Protein AF-A0A953IKS4-F1 (afdb_monomer_lite)

Radius of gyration: 16.36 Å; chains: 1; bounding box: 32×50×38 Å

Structure (mmCIF, N/CA/C/O backbone):
data_AF-A0A953IKS4-F1
#
_entry.id   AF-A0A953IKS4-F1
#
loop_
_atom_site.group_PDB
_atom_site.id
_atom_site.type_symbol
_atom_site.label_atom_id
_atom_site.label_alt_id
_atom_site.label_comp_id
_atom_site.label_asym_id
_atom_site.label_entity_id
_atom_site.label_seq_id
_atom_site.pdbx_PDB_ins_code
_atom_site.Cartn_x
_atom_site.Cartn_y
_atom_site.Cartn_z
_atom_site.occupancy
_atom_site.B_iso_or_equiv
_atom_site.auth_seq_id
_atom_site.auth_comp_id
_atom_site.auth_asym_id
_atom_site.auth_atom_id
_atom_site.pdbx_PDB_model_num
ATOM 1 N N . MET A 1 1 ? 6.068 -28.575 -30.759 1.00 33.19 1 MET A N 1
ATOM 2 C CA . MET A 1 1 ? 5.818 -28.552 -29.303 1.00 33.19 1 MET A CA 1
ATOM 3 C C . MET A 1 1 ? 6.715 -27.467 -28.725 1.00 33.19 1 MET A C 1
ATOM 5 O O . MET A 1 1 ? 7.905 -27.697 -28.574 1.00 33.19 1 MET A O 1
ATOM 9 N N . ALA A 1 2 ? 6.199 -26.244 -28.587 1.00 29.66 2 ALA A N 1
ATOM 10 C CA . ALA A 1 2 ? 6.971 -25.124 -28.053 1.00 29.66 2 ALA A CA 1
ATOM 11 C C . ALA A 1 2 ? 6.963 -25.224 -26.525 1.00 29.66 2 ALA A C 1
ATOM 13 O O . ALA A 1 2 ? 5.898 -25.232 -25.912 1.00 29.66 2 ALA A O 1
ATOM 14 N N . ILE A 1 3 ? 8.142 -25.364 -25.930 1.00 40.25 3 ILE A N 1
ATOM 15 C CA . ILE A 1 3 ? 8.323 -25.361 -24.481 1.00 40.25 3 ILE A CA 1
ATOM 16 C C . ILE A 1 3 ? 8.478 -23.885 -24.107 1.00 40.25 3 ILE A C 1
ATOM 18 O O . ILE A 1 3 ? 9.549 -23.308 -24.276 1.00 40.25 3 ILE A O 1
ATOM 22 N N . GLY A 1 4 ? 7.368 -23.243 -23.740 1.00 41.06 4 GLY A N 1
ATOM 23 C CA . GLY A 1 4 ? 7.342 -21.832 -23.365 1.00 41.06 4 GLY A CA 1
ATOM 24 C C . GLY A 1 4 ? 7.993 -21.639 -22.002 1.00 41.06 4 GLY A C 1
ATOM 25 O O . GLY A 1 4 ? 7.451 -22.072 -20.989 1.00 41.06 4 GLY A O 1
ATOM 26 N N . ILE A 1 5 ? 9.161 -21.007 -21.978 1.00 46.84 5 ILE A N 1
ATOM 27 C CA . ILE A 1 5 ? 9.781 -20.527 -20.746 1.00 46.84 5 ILE A CA 1
ATOM 28 C C . ILE A 1 5 ? 9.147 -19.157 -20.481 1.00 46.84 5 ILE A C 1
ATOM 30 O O . ILE A 1 5 ? 9.546 -18.172 -21.095 1.00 46.84 5 ILE A O 1
ATOM 34 N N . SER A 1 6 ? 8.102 -19.123 -19.647 1.00 46.66 6 SER A N 1
ATOM 35 C CA . SER A 1 6 ? 7.464 -17.878 -19.193 1.00 46.66 6 SER A CA 1
ATOM 36 C C . SER A 1 6 ? 8.460 -17.123 -18.313 1.00 46.66 6 SER A C 1
ATOM 38 O O . SER A 1 6 ? 8.943 -17.650 -17.304 1.00 46.66 6 SER A O 1
ATOM 40 N N . SER A 1 7 ? 8.840 -15.919 -18.731 1.00 37.97 7 SER A N 1
ATOM 41 C CA . SER A 1 7 ? 9.764 -15.073 -17.978 1.00 37.97 7 SER A CA 1
ATOM 42 C C . SER A 1 7 ? 9.104 -14.648 -16.666 1.00 37.97 7 SER A C 1
ATOM 44 O O . SER A 1 7 ? 7.927 -14.306 -16.626 1.00 37.97 7 SER A O 1
ATOM 46 N N . ARG A 1 8 ? 9.868 -14.633 -15.569 1.00 51.50 8 ARG A N 1
ATOM 47 C CA . ARG A 1 8 ? 9.391 -14.355 -14.197 1.00 51.50 8 ARG A CA 1
ATOM 48 C C . ARG A 1 8 ? 8.562 -13.065 -14.053 1.00 51.50 8 ARG A C 1
ATOM 50 O O . ARG A 1 8 ? 7.775 -12.938 -13.117 1.00 51.50 8 ARG A O 1
ATOM 57 N N . GLU A 1 9 ? 8.746 -12.115 -14.961 1.00 55.28 9 GLU A N 1
ATOM 58 C CA . GLU A 1 9 ? 7.999 -10.858 -15.034 1.00 55.28 9 GLU A CA 1
ATOM 59 C C . GLU A 1 9 ? 6.545 -11.041 -15.502 1.00 55.28 9 GLU A C 1
ATOM 61 O O . GLU A 1 9 ? 5.670 -10.357 -14.975 1.00 55.28 9 GLU A O 1
ATOM 66 N N . GLU A 1 10 ? 6.249 -11.995 -16.395 1.00 56.84 10 GLU A N 1
ATOM 67 C CA . GLU A 1 10 ? 4.871 -12.302 -16.823 1.00 56.84 10 GLU A CA 1
ATOM 68 C C . GLU A 1 10 ? 4.060 -12.933 -15.683 1.00 56.84 10 GLU A C 1
ATOM 70 O O . GLU A 1 10 ? 2.947 -12.491 -15.387 1.00 56.84 10 GLU A O 1
ATOM 75 N N . GLU A 1 11 ? 4.651 -13.889 -14.962 1.00 57.00 11 GLU A N 1
ATOM 76 C CA . GLU A 1 11 ? 4.039 -14.512 -13.776 1.00 57.00 11 GLU A CA 1
ATOM 77 C C . GLU A 1 11 ? 3.829 -13.494 -12.639 1.00 57.00 11 GLU A C 1
ATOM 79 O O . GLU A 1 11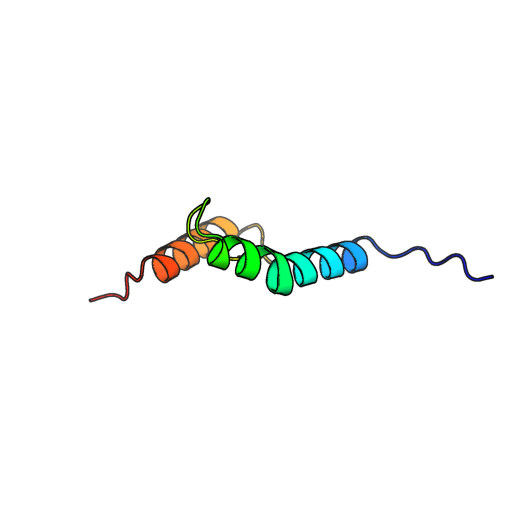 ? 2.805 -13.500 -11.942 1.00 57.00 11 GLU A O 1
ATOM 84 N N . SER A 1 12 ? 4.787 -12.572 -12.474 1.00 58.44 12 SER A N 1
ATOM 85 C CA . SER A 1 12 ? 4.677 -11.469 -11.513 1.00 58.44 12 SER A CA 1
ATOM 86 C C . SER A 1 12 ? 3.541 -10.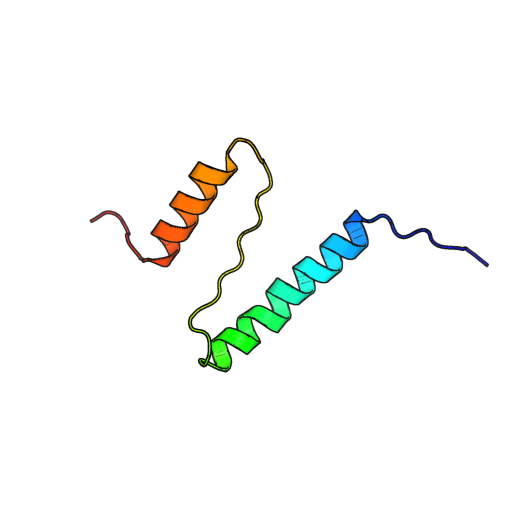519 -11.901 1.00 58.44 12 SER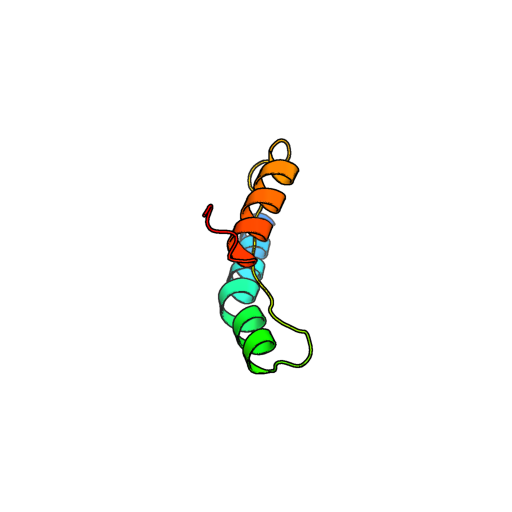 A C 1
ATOM 88 O O . SER A 1 12 ? 2.743 -10.138 -11.044 1.00 58.44 12 SER A O 1
ATOM 90 N N . GLY A 1 13 ? 3.401 -10.197 -13.190 1.00 63.69 13 GLY A N 1
ATOM 91 C CA . GLY A 1 13 ? 2.319 -9.365 -13.716 1.00 63.69 13 GLY A CA 1
ATOM 92 C C . GLY A 1 13 ? 0.935 -9.990 -13.525 1.00 63.69 13 GLY A C 1
ATOM 93 O O . GLY A 1 13 ? 0.016 -9.309 -13.063 1.00 63.69 13 GLY A O 1
ATOM 94 N N . ALA A 1 14 ? 0.788 -11.289 -13.795 1.00 66.62 14 ALA A N 1
ATOM 95 C CA . ALA A 1 14 ? -0.466 -12.020 -13.595 1.00 66.62 14 ALA A CA 1
ATOM 96 C C . ALA A 1 14 ? -0.881 -12.073 -12.112 1.00 66.62 14 ALA A C 1
ATOM 98 O O . ALA A 1 14 ? -2.050 -11.853 -11.768 1.00 66.62 14 ALA A O 1
ATOM 99 N N . SER A 1 15 ? 0.086 -12.285 -11.215 1.00 67.56 15 SER A N 1
ATOM 100 C CA . SER A 1 15 ? -0.143 -12.296 -9.764 1.00 67.56 15 SER A CA 1
ATOM 101 C C . SER A 1 15 ? -0.537 -10.910 -9.238 1.00 67.56 15 SER A C 1
ATOM 103 O O . SER A 1 15 ? -1.498 -10.777 -8.476 1.00 67.56 15 SER A O 1
ATOM 105 N N . VAL A 1 16 ? 0.142 -9.854 -9.702 1.00 73.06 16 VAL A N 1
ATOM 106 C CA . VAL A 1 16 ? -0.174 -8.456 -9.362 1.00 73.06 16 VAL A CA 1
ATOM 107 C C . VAL A 1 16 ? -1.560 -8.055 -9.874 1.00 73.06 16 VAL A C 1
ATOM 109 O O . VAL A 1 16 ? -2.343 -7.447 -9.138 1.00 73.06 16 VAL A O 1
ATOM 112 N N . ALA A 1 17 ? -1.900 -8.422 -11.111 1.00 75.50 17 ALA A N 1
ATOM 113 C CA . ALA A 1 17 ? -3.209 -8.150 -11.699 1.00 75.50 17 ALA A CA 1
ATOM 114 C C . ALA A 1 17 ? -4.341 -8.838 -10.918 1.00 75.50 17 ALA A C 1
ATOM 116 O O . ALA A 1 17 ? -5.387 -8.230 -10.663 1.00 75.50 17 ALA A O 1
ATOM 117 N N . THR A 1 18 ? -4.116 -10.075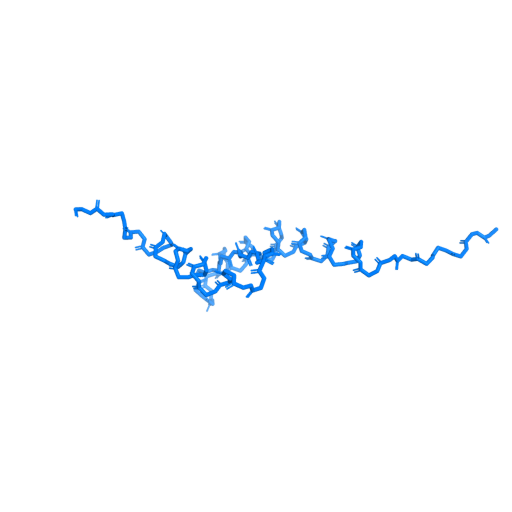 -10.472 1.00 74.69 18 THR A N 1
ATOM 118 C CA . THR A 1 18 ? -5.079 -10.840 -9.666 1.00 74.69 18 THR A CA 1
ATOM 119 C C . THR A 1 18 ? -5.275 -10.220 -8.282 1.00 74.69 18 THR A C 1
ATOM 121 O O . THR A 1 18 ? -6.413 -10.030 -7.841 1.00 74.69 18 THR A O 1
ATOM 124 N N . ALA A 1 19 ? -4.189 -9.817 -7.614 1.00 73.12 19 ALA A N 1
ATOM 125 C CA . ALA A 1 19 ? -4.263 -9.160 -6.311 1.00 73.12 19 ALA A CA 1
ATOM 126 C C . ALA A 1 19 ? -5.048 -7.835 -6.374 1.00 73.12 19 ALA A C 1
ATOM 128 O O . ALA A 1 19 ? -5.913 -7.586 -5.528 1.00 73.12 19 ALA A O 1
ATOM 129 N N . ARG A 1 20 ? -4.798 -7.015 -7.408 1.00 76.31 20 ARG A N 1
ATOM 130 C CA . ARG A 1 20 ? -5.486 -5.730 -7.636 1.00 76.31 20 ARG A CA 1
ATOM 131 C C . ARG A 1 20 ? -6.978 -5.892 -7.927 1.00 76.31 20 ARG A C 1
ATOM 133 O O . ARG A 1 20 ? -7.787 -5.153 -7.374 1.00 76.31 20 ARG A O 1
ATOM 140 N N . SER A 1 21 ? -7.334 -6.819 -8.813 1.00 81.12 21 SER A N 1
ATOM 141 C CA . SER A 1 21 ? -8.702 -6.941 -9.338 1.00 81.12 21 SER A CA 1
ATOM 142 C C . SER A 1 21 ? -9.617 -7.809 -8.478 1.00 81.12 21 SER A C 1
ATOM 144 O O . SER A 1 21 ? -10.819 -7.559 -8.422 1.00 81.12 21 SER A O 1
ATOM 146 N N . THR A 1 22 ? -9.062 -8.818 -7.803 1.00 81.69 22 THR A N 1
ATOM 147 C CA . THR A 1 22 ? -9.860 -9.864 -7.153 1.00 81.69 22 THR A CA 1
ATOM 148 C C . THR A 1 22 ? -9.700 -9.834 -5.640 1.00 81.69 22 THR A C 1
ATOM 150 O O . THR A 1 22 ? -10.686 -9.678 -4.920 1.00 81.69 22 THR A O 1
ATOM 153 N N . TRP A 1 23 ? -8.472 -9.950 -5.131 1.00 83.81 23 TRP A N 1
ATOM 154 C CA . TRP A 1 23 ? -8.257 -10.179 -3.699 1.00 83.81 23 TRP A CA 1
ATOM 155 C C . TRP A 1 23 ? -8.579 -8.951 -2.857 1.00 83.81 23 TRP A C 1
ATOM 157 O O . TRP A 1 23 ? -9.315 -9.056 -1.881 1.00 83.81 23 TRP A O 1
ATOM 167 N N . ILE A 1 24 ? -8.083 -7.777 -3.246 1.00 84.81 24 ILE A N 1
ATOM 168 C CA . ILE A 1 24 ? -8.280 -6.556 -2.455 1.00 84.81 24 ILE A CA 1
ATOM 169 C C . ILE A 1 24 ? -9.759 -6.165 -2.368 1.00 84.81 24 ILE A C 1
ATOM 171 O O . ILE A 1 24 ? -10.239 -5.942 -1.253 1.00 84.81 24 ILE A O 1
ATOM 175 N N . PRO A 1 25 ? -10.532 -6.139 -3.472 1.00 86.12 25 PRO A N 1
ATOM 176 C CA . PRO A 1 25 ? -11.968 -5.897 -3.380 1.00 86.12 25 PRO A CA 1
ATOM 177 C C . PRO A 1 25 ? -12.702 -6.953 -2.546 1.00 86.12 25 PRO A C 1
ATOM 179 O O . PRO A 1 25 ? -13.625 -6.603 -1.812 1.00 86.12 25 PRO A O 1
ATOM 182 N N . ALA A 1 26 ? -12.302 -8.227 -2.625 1.00 85.75 26 ALA A N 1
ATOM 183 C CA . ALA A 1 26 ? -12.913 -9.298 -1.840 1.00 85.75 26 ALA A CA 1
ATOM 184 C C . ALA A 1 26 ? -12.650 -9.137 -0.334 1.00 85.75 26 ALA A C 1
ATOM 186 O O . ALA A 1 26 ? -13.591 -9.185 0.456 1.00 85.75 26 ALA A O 1
ATOM 187 N N . VAL A 1 27 ? -11.403 -8.870 0.066 1.00 86.50 27 VAL A N 1
ATOM 188 C CA . VAL A 1 27 ? -11.026 -8.644 1.473 1.00 86.50 27 VAL A CA 1
ATOM 189 C C . VAL A 1 27 ? -11.710 -7.392 2.027 1.00 86.50 27 VAL A C 1
ATOM 191 O O . VAL A 1 27 ? -12.262 -7.427 3.127 1.00 86.50 27 VAL A O 1
ATOM 194 N N . ASN A 1 28 ? -11.763 -6.315 1.239 1.00 87.00 28 ASN A N 1
ATOM 195 C CA . ASN A 1 28 ? -12.452 -5.084 1.628 1.00 87.00 28 ASN A CA 1
ATOM 196 C C . ASN A 1 28 ? -13.965 -5.280 1.794 1.00 87.00 28 ASN A C 1
ATOM 198 O O . ASN A 1 28 ? -14.554 -4.679 2.688 1.00 87.00 28 ASN A O 1
ATOM 202 N 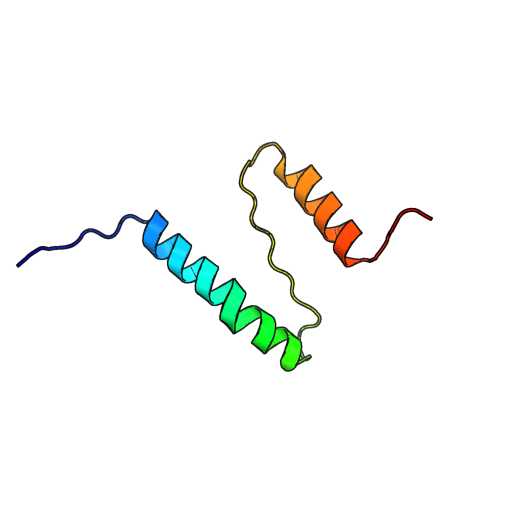N . ARG A 1 29 ? -14.597 -6.124 0.965 1.00 85.06 29 ARG A N 1
ATOM 203 C CA . ARG A 1 29 ? -16.016 -6.492 1.119 1.00 85.06 29 ARG A CA 1
ATOM 204 C C . ARG A 1 29 ? -16.264 -7.402 2.318 1.00 85.06 29 ARG A C 1
ATOM 206 O O . ARG A 1 29 ? -17.312 -7.286 2.939 1.00 85.06 29 ARG A O 1
ATOM 213 N N . LEU A 1 30 ? -15.322 -8.290 2.634 1.00 90.44 30 LEU A N 1
ATOM 214 C CA . LEU A 1 30 ? -15.430 -9.198 3.775 1.00 90.44 30 LEU A CA 1
ATOM 215 C C . LEU A 1 30 ? -15.346 -8.448 5.115 1.00 90.44 30 LEU A C 1
ATOM 217 O O . LEU A 1 30 ? -15.980 -8.853 6.083 1.00 90.44 30 LEU A O 1
ATOM 221 N N . GLY A 1 31 ? -14.566 -7.365 5.189 1.00 83.62 31 GLY A N 1
ATOM 222 C CA . GLY A 1 31 ? -14.534 -6.459 6.346 1.00 83.62 31 GLY A CA 1
ATOM 223 C C . GLY A 1 31 ? -13.862 -7.013 7.611 1.00 83.62 31 GLY A C 1
ATOM 224 O O . GLY A 1 31 ? -13.735 -6.293 8.596 1.00 83.62 31 GLY A O 1
ATOM 225 N N . MET A 1 32 ? -13.384 -8.260 7.592 1.00 83.69 32 MET A N 1
ATOM 226 C CA . MET A 1 32 ? -12.780 -8.934 8.752 1.00 83.69 32 MET A CA 1
ATOM 227 C C . MET A 1 32 ? -11.332 -8.507 9.045 1.00 83.69 32 MET A C 1
ATOM 229 O O . MET A 1 32 ? -10.867 -8.664 10.169 1.00 83.69 32 MET A O 1
ATOM 233 N N . PHE A 1 33 ? -10.615 -7.968 8.053 1.00 81.75 33 PHE A N 1
ATOM 234 C CA . PHE A 1 33 ? -9.173 -7.674 8.139 1.00 81.75 33 PHE A CA 1
ATOM 235 C C . PHE A 1 33 ? -8.839 -6.185 7.949 1.00 81.75 33 PHE A C 1
ATOM 237 O O . PHE A 1 33 ? -7.699 -5.835 7.639 1.00 81.75 33 PHE A O 1
ATOM 244 N N . GLY A 1 34 ? -9.830 -5.303 8.107 1.00 84.06 34 GLY A N 1
ATOM 245 C CA . GLY A 1 34 ? -9.688 -3.871 7.838 1.00 84.06 34 GLY A CA 1
ATOM 246 C C . GLY A 1 34 ? -9.679 -3.525 6.344 1.00 84.06 34 GLY A C 1
ATOM 247 O O . GLY A 1 34 ? -10.075 -4.331 5.503 1.00 84.06 34 GLY A O 1
ATOM 248 N N . ARG A 1 35 ? -9.252 -2.297 6.011 1.00 84.44 35 ARG A N 1
ATOM 249 C CA . ARG A 1 35 ? -9.169 -1.809 4.623 1.00 84.44 35 ARG A CA 1
ATOM 250 C C . ARG A 1 35 ? -7.785 -2.061 4.040 1.00 84.44 35 ARG A C 1
ATOM 252 O O . ARG A 1 35 ? -6.792 -1.549 4.546 1.00 84.44 35 ARG A O 1
ATOM 259 N N . TRP A 1 36 ? -7.753 -2.814 2.954 1.00 88.12 36 TRP A N 1
ATOM 260 C CA . TRP A 1 36 ? -6.570 -3.135 2.174 1.00 88.12 36 TRP A CA 1
ATOM 261 C C . TRP A 1 36 ? -6.465 -2.209 0.964 1.00 88.12 36 TRP A C 1
ATOM 263 O O . TRP A 1 36 ? -7.460 -1.897 0.303 1.00 88.12 36 TRP A O 1
ATOM 273 N N . ALA A 1 37 ? -5.237 -1.797 0.665 1.00 86.00 37 ALA A N 1
ATOM 274 C CA . ALA A 1 37 ? -4.894 -0.947 -0.465 1.00 86.00 37 ALA A CA 1
ATOM 275 C C . ALA A 1 37 ? -3.645 -1.506 -1.161 1.00 86.00 37 ALA A C 1
ATOM 277 O O . ALA A 1 37 ? -2.780 -2.088 -0.507 1.00 86.00 37 ALA A O 1
ATOM 278 N N . PHE A 1 38 ? -3.563 -1.357 -2.485 1.00 85.62 38 PHE A N 1
ATOM 279 C CA . PHE A 1 38 ? -2.428 -1.840 -3.273 1.00 85.62 38 PHE A CA 1
ATOM 280 C C . PHE A 1 38 ? -1.465 -0.706 -3.605 1.00 85.62 38 PHE A C 1
ATOM 282 O O . PHE A 1 38 ? -1.873 0.275 -4.228 1.00 85.62 38 PHE A O 1
ATOM 289 N N . PHE A 1 39 ? -0.181 -0.891 -3.308 1.00 87.50 39 PHE A N 1
ATOM 290 C CA . PHE A 1 39 ? 0.876 0.021 -3.732 1.00 87.50 39 PHE A CA 1
ATOM 291 C C . PHE A 1 39 ? 2.037 -0.758 -4.351 1.00 87.50 39 PHE A C 1
ATOM 293 O O . PHE A 1 39 ? 2.524 -1.715 -3.756 1.00 87.50 39 PHE A O 1
ATOM 300 N N . GLU A 1 40 ? 2.458 -0.361 -5.551 1.00 85.25 40 GLU A N 1
ATOM 301 C CA . GLU A 1 40 ? 3.584 -0.969 -6.265 1.00 85.25 40 GLU A CA 1
ATOM 302 C C . GLU A 1 40 ? 4.741 0.018 -6.307 1.00 85.25 40 GLU A C 1
ATOM 304 O O . GLU A 1 40 ? 4.587 1.126 -6.819 1.00 85.25 40 GLU A O 1
ATOM 309 N N . ILE A 1 41 ? 5.890 -0.400 -5.786 1.00 85.56 41 ILE A N 1
ATOM 310 C CA . ILE A 1 41 ? 7.114 0.396 -5.786 1.00 85.56 41 ILE A CA 1
ATOM 311 C C . ILE A 1 41 ? 7.881 0.074 -7.062 1.00 85.56 41 ILE A C 1
ATOM 313 O O . ILE A 1 41 ? 8.256 -1.076 -7.288 1.00 85.56 41 ILE A O 1
ATOM 317 N N . ARG A 1 42 ? 8.108 1.094 -7.890 1.00 80.94 42 ARG A N 1
ATOM 318 C CA . ARG A 1 42 ? 8.868 0.957 -9.142 1.00 80.94 42 ARG A CA 1
ATOM 319 C C . ARG A 1 42 ? 10.344 1.280 -8.971 1.00 80.94 42 ARG A C 1
ATOM 321 O O . ARG A 1 42 ? 11.167 0.694 -9.664 1.00 80.94 42 ARG A O 1
ATOM 328 N N . ASP A 1 43 ? 10.663 2.185 -8.050 1.00 82.62 43 ASP A N 1
ATOM 329 C CA . ASP A 1 43 ? 12.033 2.577 -7.752 1.00 82.62 43 ASP A CA 1
ATOM 330 C C . ASP A 1 43 ? 12.375 2.270 -6.280 1.00 82.62 43 ASP A C 1
ATOM 332 O O . ASP A 1 43 ? 11.708 2.751 -5.356 1.00 82.62 43 ASP A O 1
ATOM 336 N N . PRO A 1 44 ? 13.398 1.436 -6.023 1.00 84.12 44 PRO A N 1
ATOM 337 C CA . PRO A 1 44 ? 13.740 1.029 -4.665 1.00 84.12 44 PRO A CA 1
ATOM 338 C C . PRO A 1 44 ? 14.358 2.165 -3.839 1.00 84.12 44 PRO A C 1
ATOM 340 O O . PRO A 1 44 ? 14.316 2.105 -2.609 1.00 84.12 44 PRO A O 1
ATOM 343 N N . TRP A 1 45 ? 14.903 3.205 -4.476 1.00 87.81 45 TRP A N 1
ATOM 344 C CA . TRP A 1 45 ? 15.578 4.312 -3.800 1.00 87.81 45 TRP A CA 1
ATOM 345 C C . TRP A 1 45 ? 14.584 5.358 -3.286 1.00 87.81 45 TRP A C 1
ATOM 347 O O . TRP A 1 45 ? 14.799 5.941 -2.222 1.00 87.81 45 TRP A O 1
ATOM 357 N N . THR A 1 46 ? 13.464 5.565 -3.983 1.00 88.62 46 THR A N 1
ATOM 358 C CA . THR A 1 46 ? 12.380 6.474 -3.563 1.00 88.62 46 THR A CA 1
ATOM 359 C C . THR A 1 46 ? 11.281 5.793 -2.748 1.00 88.62 46 THR A C 1
ATOM 361 O O . THR A 1 46 ? 10.451 6.488 -2.154 1.00 88.62 46 THR A O 1
ATOM 364 N N . CYS A 1 47 ? 11.312 4.461 -2.644 1.00 90.00 47 CYS A N 1
ATOM 365 C CA . CYS A 1 47 ? 10.348 3.612 -1.940 1.00 90.00 47 CYS A CA 1
ATOM 366 C C . CYS A 1 47 ? 9.805 4.213 -0.631 1.00 90.00 47 CYS A C 1
ATOM 368 O O . CYS A 1 47 ? 8.595 4.352 -0.452 1.00 90.00 47 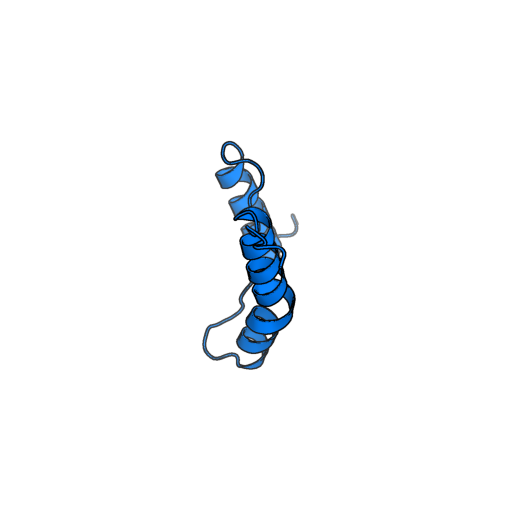CYS A O 1
ATOM 370 N N . GLN A 1 48 ? 10.685 4.629 0.286 1.00 89.94 48 GLN A N 1
ATOM 371 C CA . GLN A 1 48 ? 10.269 5.137 1.598 1.00 89.94 48 GLN A CA 1
ATOM 372 C C . GLN A 1 48 ? 9.404 6.402 1.493 1.00 89.94 48 GLN A C 1
ATOM 374 O O . GLN A 1 48 ? 8.431 6.564 2.238 1.00 89.94 48 GLN A O 1
ATOM 379 N N . LYS A 1 49 ? 9.769 7.314 0.587 1.00 90.75 49 LYS A N 1
ATOM 380 C CA . LYS A 1 49 ? 9.038 8.562 0.359 1.00 90.75 49 LYS A CA 1
ATOM 381 C C . LYS A 1 49 ? 7.677 8.263 -0.258 1.00 90.75 49 LYS A C 1
ATOM 383 O O . LYS A 1 49 ? 6.670 8.786 0.215 1.00 90.75 49 LYS A O 1
ATOM 388 N N . GLU A 1 50 ? 7.658 7.391 -1.256 1.00 91.12 50 GLU A N 1
ATOM 389 C CA . GLU A 1 50 ? 6.449 7.004 -1.977 1.00 91.12 50 GLU A CA 1
ATOM 390 C C . GLU A 1 50 ? 5.433 6.303 -1.071 1.00 91.12 50 GLU A C 1
ATOM 392 O O . GLU A 1 50 ? 4.271 6.704 -1.023 1.00 91.12 50 GLU A O 1
ATOM 397 N N . VAL A 1 51 ? 5.876 5.331 -0.266 1.00 90.94 51 VAL A N 1
ATOM 398 C CA . VAL A 1 51 ? 5.009 4.635 0.698 1.00 90.94 51 VAL A CA 1
ATOM 399 C C . VAL A 1 51 ? 4.429 5.618 1.714 1.00 90.94 51 VAL A C 1
ATOM 401 O O . VAL A 1 51 ? 3.237 5.567 2.011 1.00 90.94 51 VAL A O 1
ATOM 404 N N . ARG A 1 52 ? 5.236 6.553 2.234 1.00 91.69 52 ARG A N 1
ATOM 405 C CA . ARG A 1 52 ? 4.758 7.554 3.200 1.00 91.69 52 ARG A CA 1
ATOM 406 C C . ARG A 1 52 ? 3.698 8.473 2.591 1.00 91.69 52 ARG A C 1
ATOM 408 O O . ARG A 1 52 ? 2.679 8.721 3.231 1.00 91.69 52 ARG A O 1
ATOM 415 N N . GLN A 1 53 ? 3.927 8.956 1.370 1.00 91.75 53 GLN A N 1
ATOM 416 C CA . GLN A 1 53 ? 2.957 9.777 0.640 1.00 91.75 53 GLN A CA 1
ATOM 417 C C . GLN A 1 53 ? 1.663 9.002 0.377 1.00 91.75 53 GLN A C 1
ATOM 419 O O . GLN A 1 53 ? 0.573 9.525 0.605 1.00 91.75 53 GLN A O 1
ATOM 424 N N . TYR A 1 54 ? 1.780 7.739 -0.034 1.00 91.25 54 TYR A N 1
ATOM 425 C CA . TYR A 1 54 ? 0.635 6.875 -0.286 1.00 91.25 54 TYR A CA 1
ATOM 426 C C . TYR A 1 54 ? -0.196 6.630 0.981 1.00 91.25 54 TYR A C 1
ATOM 428 O O . TYR A 1 54 ? -1.413 6.796 0.965 1.00 91.25 54 TYR A O 1
ATOM 436 N N . VAL A 1 55 ? 0.448 6.317 2.109 1.00 91.19 55 VAL A N 1
ATOM 437 C CA . VAL A 1 55 ? -0.240 6.122 3.395 1.00 91.19 55 VAL A CA 1
ATOM 438 C C . VAL A 1 55 ? -0.913 7.409 3.882 1.00 91.19 55 VAL A C 1
ATOM 440 O O . VAL A 1 55 ? -2.033 7.344 4.381 1.00 91.19 55 VAL A O 1
ATOM 443 N N . SER A 1 56 ? -0.279 8.575 3.722 1.00 92.38 56 SER A N 1
ATOM 444 C CA . SER A 1 56 ? -0.895 9.861 4.089 1.00 92.38 56 SER A CA 1
ATOM 445 C C . SER A 1 56 ? -2.130 10.164 3.226 1.00 92.38 56 SER A C 1
ATOM 447 O O . SER A 1 56 ? -3.184 10.514 3.758 1.00 92.38 56 SER A O 1
ATOM 449 N N . SER A 1 57 ? -2.060 9.882 1.919 1.00 89.62 57 SER A N 1
ATOM 450 C CA . SER A 1 57 ? -3.215 9.958 1.011 1.00 89.62 57 SER A CA 1
ATOM 451 C C . SER A 1 57 ? -4.369 9.045 1.456 1.00 89.62 57 SER A C 1
ATOM 453 O O . SER A 1 57 ? -5.512 9.490 1.556 1.00 89.62 57 SER A O 1
ATOM 455 N N . LEU A 1 58 ? -4.081 7.792 1.835 1.00 87.75 58 LEU A N 1
ATOM 456 C CA . LEU A 1 58 ? -5.096 6.856 2.346 1.00 87.75 58 LEU A CA 1
ATOM 457 C C . LEU A 1 58 ? -5.747 7.309 3.658 1.00 87.75 58 LEU A C 1
ATOM 459 O O . LEU A 1 58 ? -6.897 6.960 3.931 1.00 87.75 58 LEU A O 1
ATOM 463 N N . ARG A 1 59 ? -5.014 8.055 4.487 1.00 86.81 59 ARG A N 1
ATOM 464 C CA . ARG A 1 59 ? -5.514 8.592 5.759 1.00 86.81 59 ARG A CA 1
ATOM 465 C C . ARG A 1 59 ? -6.445 9.789 5.563 1.00 86.81 59 ARG A C 1
ATOM 467 O O . ARG A 1 59 ? -7.087 10.193 6.528 1.00 86.81 59 ARG A O 1
ATOM 474 N N . GLY A 1 60 ? -6.559 10.324 4.344 1.00 76.25 60 GLY A N 1
ATOM 475 C CA . GLY A 1 60 ? -7.372 11.508 4.075 1.00 76.25 60 GLY A CA 1
ATOM 476 C C . GLY A 1 60 ? -6.793 12.772 4.705 1.00 76.25 60 GLY A C 1
ATOM 477 O O . GLY A 1 60 ? -7.523 13.737 4.911 1.00 76.25 60 GLY A O 1
ATOM 478 N N . GLU A 1 61 ? -5.487 12.783 4.991 1.00 62.91 61 GLU A N 1
ATOM 479 C CA . GLU A 1 61 ? -4.732 13.986 5.348 1.00 62.91 61 GLU A CA 1
ATOM 480 C C . GLU A 1 61 ? -4.543 14.828 4.072 1.00 62.91 61 GLU A C 1
ATOM 482 O O . GLU A 1 61 ? -3.437 15.039 3.580 1.00 62.91 61 GLU A O 1
ATOM 487 N N . SER A 1 62 ? -5.654 15.275 3.479 1.00 47.47 62 SER A N 1
ATOM 488 C CA . SER A 1 62 ? -5.620 16.427 2.591 1.00 47.47 62 SER A CA 1
ATOM 489 C C . SER A 1 62 ? -5.157 17.584 3.456 1.00 47.47 62 SER A C 1
ATOM 491 O O . SER A 1 62 ? -5.777 17.847 4.486 1.00 47.47 62 SER A O 1
ATOM 493 N N . ALA A 1 63 ? -4.053 18.221 3.071 1.00 50.50 63 ALA A N 1
ATOM 494 C CA . ALA A 1 63 ? -3.594 19.451 3.691 1.00 50.50 63 ALA A CA 1
ATOM 495 C C . ALA A 1 63 ? -4.790 20.407 3.840 1.00 50.50 63 ALA A C 1
ATOM 497 O O . ALA A 1 63 ? -5.349 20.862 2.840 1.00 50.50 63 ALA A O 1
ATOM 498 N N . ALA A 1 64 ? -5.222 20.593 5.085 1.00 37.75 64 ALA A N 1
ATOM 499 C CA . ALA A 1 64 ? -5.985 21.751 5.513 1.00 37.75 64 ALA A CA 1
ATOM 500 C C . ALA A 1 64 ? -5.000 22.898 5.754 1.00 37.75 64 ALA A C 1
ATOM 502 O O . ALA A 1 64 ? -3.863 22.601 6.198 1.00 37.75 64 ALA A O 1
#

Secondary structure (DSSP, 8-state):
-------HHHHHHHHHHHIIIIIHHHHHHH-TT--------S-TTTHHHHHHHHHHHHTT----

Sequence (64 aa):
MAIGISSREEESGASVATARSTWIPAVNRLGMFGRWAFFEIRDPWTCQKEVRQYVSSLRGESAA

Foldseek 3Di:
DDPDPPPPVVVVVVVLVCCVPPVQVVCVVVCPPHHDDDDDDPDPVCVVVRVVVVVCVVVVPPPD

pLDDT: mean 74.8, std 17.7, range [29.66, 92.38]